Protein AF-A0A2A2R6B3-F1 (afdb_monomer_lite)

Radius of gyration: 37.87 Å; chains: 1; bounding box: 77×71×74 Å

pLDDT: mean 72.58, std 18.75, range [38.59, 97.44]

Secondary structure (DSSP, 8-state):
--GGGTTTS--SHHHHHHHHHHHHHH-TTHHHHHHHHHHHHHHHHHHHHHHHHHHHHHHHHHTT-S----------------------------------------------------

Sequence (118 aa):
MNPILAFGLPSGGEWFVILFIALLVFGPKKLPELARGLGRSLGEFKKAKDEFDRELHAAANEVKSPTQAQAPQATAQAEQPAAPALLPPVYEQAEANATTAMPTPAPAAQTVPQTKPV

Foldseek 3Di:
DDCVVVVVDDPPPVVVVVVVVVCVVQNPVRVVVVVVVVVVVVVVVVVVVVVVVVVVVVVVVVVVDDDDDDDDDDDDDDDDPDDPPPDPPPPDDDDDDDDDDDDDDDDDDDDDDDDDDD

Structure (mmCIF, N/CA/C/O backbone):
data_AF-A0A2A2R6B3-F1
#
_entry.id   AF-A0A2A2R6B3-F1
#
loop_
_atom_site.group_PDB
_atom_site.id
_atom_site.type_symbol
_atom_site.label_atom_id
_atom_site.label_alt_id
_atom_site.label_comp_id
_atom_site.label_asym_id
_atom_site.label_entity_id
_atom_site.label_seq_id
_atom_site.pdbx_PDB_ins_code
_atom_site.Cartn_x
_atom_site.Cartn_y
_atom_site.Cartn_z
_atom_site.occupancy
_atom_site.B_iso_or_equiv
_atom_site.auth_seq_id
_atom_site.auth_comp_id
_atom_site.auth_asym_id
_atom_site.auth_atom_id
_atom_site.pdbx_PDB_model_num
ATOM 1 N N . MET A 1 1 ? 37.677 -9.361 3.878 1.00 52.09 1 MET A N 1
ATOM 2 C CA . MET A 1 1 ? 36.630 -8.347 4.132 1.00 52.09 1 MET A CA 1
ATOM 3 C C . MET A 1 1 ? 35.898 -8.164 2.818 1.00 52.09 1 MET A C 1
ATOM 5 O O . MET A 1 1 ? 36.500 -7.660 1.881 1.00 52.09 1 MET A O 1
ATOM 9 N N . ASN A 1 2 ? 34.680 -8.690 2.695 1.00 55.78 2 ASN A N 1
ATOM 10 C CA . ASN A 1 2 ? 34.020 -8.836 1.397 1.00 55.78 2 ASN A CA 1
ATOM 11 C C . ASN A 1 2 ? 33.003 -7.696 1.224 1.00 55.78 2 ASN A C 1
ATOM 13 O O . ASN A 1 2 ? 31.950 -7.747 1.859 1.00 55.78 2 ASN A O 1
ATOM 17 N N . PRO A 1 3 ? 33.268 -6.687 0.371 1.00 62.62 3 PRO A N 1
ATOM 18 C CA . PRO A 1 3 ? 32.355 -5.556 0.170 1.00 62.62 3 PRO A CA 1
ATOM 19 C C . PRO A 1 3 ? 31.049 -5.936 -0.554 1.00 62.62 3 PRO A C 1
ATOM 21 O O . PRO A 1 3 ? 30.137 -5.122 -0.654 1.00 62.62 3 PRO A O 1
ATOM 24 N N . ILE A 1 4 ? 30.921 -7.185 -1.014 1.00 64.50 4 ILE A N 1
ATOM 25 C CA . ILE A 1 4 ? 29.761 -7.698 -1.760 1.00 64.50 4 ILE A CA 1
ATOM 26 C C . ILE A 1 4 ? 28.470 -7.664 -0.926 1.00 64.50 4 ILE A C 1
ATOM 28 O O . ILE A 1 4 ? 27.398 -7.451 -1.479 1.00 64.50 4 ILE A O 1
ATOM 32 N N . LEU A 1 5 ? 28.553 -7.801 0.403 1.00 63.16 5 LEU A N 1
ATOM 33 C CA . LEU A 1 5 ? 27.362 -7.738 1.262 1.00 63.16 5 LEU A CA 1
ATOM 34 C C . LEU A 1 5 ? 26.875 -6.302 1.513 1.00 63.16 5 LEU A C 1
ATOM 36 O O . LEU A 1 5 ? 25.684 -6.101 1.716 1.00 63.16 5 LEU A O 1
ATOM 40 N N . ALA A 1 6 ? 27.761 -5.303 1.437 1.00 59.16 6 ALA A N 1
ATOM 41 C CA . ALA A 1 6 ? 27.377 -3.891 1.514 1.00 59.16 6 ALA A CA 1
ATOM 42 C C . ALA A 1 6 ? 26.885 -3.346 0.159 1.00 59.16 6 ALA A C 1
ATOM 44 O O . ALA A 1 6 ? 26.057 -2.445 0.130 1.00 59.16 6 ALA A O 1
ATOM 45 N N . PHE A 1 7 ? 27.346 -3.929 -0.953 1.00 59.72 7 PHE A N 1
ATOM 46 C CA . PHE A 1 7 ? 26.869 -3.632 -2.312 1.00 59.72 7 PHE A CA 1
ATOM 47 C C . PHE A 1 7 ? 25.608 -4.431 -2.705 1.00 59.72 7 PHE A C 1
ATOM 49 O O . PHE A 1 7 ? 25.035 -4.212 -3.767 1.00 59.72 7 PHE A O 1
ATOM 56 N N . GLY A 1 8 ? 25.177 -5.381 -1.868 1.00 64.19 8 GLY A N 1
ATOM 57 C CA . GLY A 1 8 ? 23.971 -6.188 -2.089 1.00 64.19 8 GLY A CA 1
ATOM 58 C C . GLY A 1 8 ? 22.674 -5.497 -1.665 1.00 64.19 8 GLY A C 1
ATOM 59 O O . GLY A 1 8 ? 21.592 -5.971 -2.008 1.00 64.19 8 GLY A O 1
ATOM 60 N N . LEU A 1 9 ? 22.769 -4.386 -0.929 1.00 70.00 9 LEU A N 1
ATOM 61 C CA . LEU A 1 9 ? 21.618 -3.566 -0.583 1.00 70.00 9 LEU A CA 1
ATOM 62 C C . LEU A 1 9 ? 21.553 -2.371 -1.541 1.00 70.00 9 LEU A C 1
ATOM 64 O O . LEU A 1 9 ? 22.487 -1.569 -1.552 1.00 70.00 9 LEU A O 1
ATOM 68 N N . PRO A 1 10 ? 20.472 -2.239 -2.331 1.00 72.69 10 PRO A N 1
ATOM 69 C CA . PRO A 1 10 ? 20.302 -1.127 -3.251 1.00 72.69 10 PRO A CA 1
ATOM 70 C C . PRO A 1 10 ? 20.352 0.195 -2.477 1.00 72.69 10 PRO A C 1
ATOM 72 O O . PRO A 1 10 ? 19.477 0.487 -1.660 1.00 72.69 10 PRO A O 1
ATOM 75 N N . SER A 1 11 ? 21.401 0.982 -2.719 1.00 77.25 11 SER A N 1
ATOM 76 C CA . SER A 1 11 ? 21.772 2.152 -1.904 1.00 77.25 11 SER A CA 1
ATOM 77 C C . SER A 1 11 ? 20.837 3.360 -2.083 1.00 77.25 11 SER A C 1
ATOM 79 O O . SER A 1 11 ? 20.883 4.316 -1.313 1.00 77.25 11 SER A O 1
ATOM 81 N N . GLY A 1 12 ? 19.935 3.297 -3.067 1.00 81.44 12 GLY A N 1
ATOM 82 C CA . GLY A 1 12 ? 18.859 4.267 -3.280 1.00 81.44 12 GLY A CA 1
ATOM 83 C C . GLY A 1 12 ? 18.469 4.397 -4.750 1.00 81.44 12 GLY A C 1
ATOM 84 O O . GLY A 1 12 ? 17.283 4.399 -5.074 1.00 81.44 12 GLY A O 1
ATOM 85 N N . GLY A 1 13 ? 19.452 4.428 -5.655 1.00 85.50 13 GLY A N 1
ATOM 86 C CA . GLY A 1 13 ? 19.209 4.506 -7.102 1.00 85.50 13 GLY A CA 1
ATOM 87 C C . GLY A 1 13 ? 18.627 3.211 -7.669 1.00 85.50 13 GLY A C 1
ATOM 88 O O . GLY A 1 13 ? 17.657 3.221 -8.424 1.00 85.50 13 GLY A O 1
ATOM 89 N N . GLU A 1 14 ? 19.157 2.076 -7.233 1.00 84.62 14 GLU A N 1
ATOM 90 C CA . GLU A 1 14 ? 18.715 0.746 -7.651 1.00 84.62 14 GLU A CA 1
ATOM 91 C C . GLU A 1 14 ? 17.248 0.451 -7.264 1.00 84.62 14 GLU A C 1
ATOM 93 O O . GLU A 1 14 ? 16.564 -0.288 -7.974 1.00 84.62 14 GLU A O 1
ATOM 98 N N . TRP A 1 15 ? 16.707 1.083 -6.210 1.00 89.62 15 TRP A N 1
ATOM 99 C CA . TRP A 1 15 ? 15.279 0.979 -5.865 1.00 89.62 15 TRP A CA 1
ATOM 100 C C . TRP A 1 15 ? 14.371 1.525 -6.966 1.00 89.62 15 TRP A C 1
ATOM 102 O O . TRP A 1 15 ? 13.326 0.935 -7.241 1.00 89.62 15 TRP A O 1
ATOM 112 N N . PHE A 1 16 ? 14.771 2.611 -7.633 1.00 91.31 16 PHE A N 1
ATOM 113 C CA . PHE A 1 16 ? 14.014 3.147 -8.763 1.00 91.31 16 PHE A CA 1
ATOM 114 C C . PHE A 1 16 ? 13.997 2.178 -9.943 1.00 91.31 16 PHE A C 1
ATOM 116 O O . PHE A 1 16 ? 12.970 2.069 -10.605 1.00 91.31 16 PHE A O 1
ATOM 123 N N . VAL A 1 17 ? 15.084 1.438 -10.183 1.00 92.50 17 VAL A N 1
ATOM 124 C CA . VAL A 1 17 ? 15.143 0.422 -11.248 1.00 92.50 17 VAL A CA 1
ATOM 125 C C . VAL A 1 17 ? 14.190 -0.732 -10.944 1.00 92.50 17 VAL A C 1
ATOM 127 O O . VAL A 1 17 ? 13.405 -1.121 -11.807 1.00 92.50 17 VAL A O 1
ATOM 130 N N . ILE A 1 18 ? 14.198 -1.240 -9.709 1.00 91.56 18 ILE A N 1
ATOM 131 C CA . ILE A 1 18 ? 13.283 -2.307 -9.277 1.00 91.56 18 ILE A CA 1
ATOM 132 C C . ILE A 1 18 ? 11.829 -1.835 -9.393 1.00 91.56 18 ILE A C 1
ATOM 134 O O . ILE A 1 18 ? 10.983 -2.553 -9.928 1.00 91.56 18 ILE A O 1
ATOM 138 N N . LEU A 1 19 ? 11.544 -0.609 -8.946 1.00 92.00 19 LEU A N 1
ATOM 139 C CA . LEU A 1 19 ? 10.214 -0.020 -9.040 1.00 92.00 19 LEU A CA 1
ATOM 140 C C . LEU A 1 19 ? 9.796 0.154 -10.505 1.00 92.00 19 LEU A C 1
ATOM 142 O O . LEU A 1 19 ? 8.677 -0.197 -10.859 1.00 92.00 19 LEU A O 1
ATOM 146 N N . PHE A 1 20 ? 10.695 0.607 -11.379 1.00 94.12 20 PHE A N 1
ATOM 147 C CA . PHE A 1 20 ? 10.429 0.748 -12.809 1.00 94.12 20 PHE A CA 1
ATOM 148 C C . PHE A 1 20 ? 10.098 -0.598 -13.465 1.00 94.12 20 PHE A C 1
ATOM 150 O O . PHE A 1 20 ? 9.103 -0.698 -14.179 1.00 94.12 20 PHE A O 1
ATOM 157 N N . ILE A 1 21 ? 10.857 -1.656 -13.165 1.00 94.88 21 ILE A N 1
ATOM 158 C CA . ILE A 1 21 ? 10.571 -3.016 -13.649 1.00 94.88 21 ILE A CA 1
ATOM 159 C C . ILE A 1 21 ? 9.212 -3.501 -13.125 1.00 94.88 21 ILE A C 1
ATOM 161 O O . ILE A 1 21 ? 8.406 -4.024 -13.894 1.00 94.88 21 ILE A O 1
ATOM 165 N N . ALA A 1 22 ? 8.907 -3.277 -11.845 1.00 93.88 22 ALA A N 1
ATOM 166 C CA . ALA A 1 22 ? 7.601 -3.608 -11.280 1.00 93.88 22 ALA A CA 1
ATOM 167 C C . ALA A 1 22 ? 6.462 -2.832 -11.971 1.00 93.88 22 ALA A C 1
ATOM 169 O O . ALA A 1 22 ? 5.414 -3.407 -12.260 1.00 93.88 22 ALA A O 1
ATOM 170 N N . LEU A 1 23 ? 6.668 -1.553 -12.304 1.00 94.56 23 LEU A N 1
ATOM 171 C CA . LEU A 1 23 ? 5.722 -0.751 -13.084 1.00 94.56 23 LEU A CA 1
ATOM 172 C C . LEU A 1 23 ? 5.559 -1.262 -14.517 1.00 94.56 23 LEU A C 1
ATOM 174 O O . LEU A 1 23 ? 4.480 -1.091 -15.070 1.00 94.56 23 LEU A O 1
ATOM 178 N N . LEU A 1 24 ? 6.576 -1.864 -15.134 1.00 95.12 24 LEU A N 1
ATOM 179 C CA . LEU A 1 24 ? 6.436 -2.471 -16.461 1.00 95.12 24 LEU A CA 1
ATOM 180 C C . LEU A 1 24 ? 5.605 -3.758 -16.409 1.00 95.12 24 LEU A C 1
ATOM 182 O O . LEU A 1 24 ? 4.772 -3.977 -17.282 1.00 95.12 24 LEU A O 1
ATOM 186 N N . VAL A 1 25 ? 5.796 -4.581 -15.374 1.00 95.31 25 VAL A N 1
ATOM 187 C CA . VAL A 1 25 ? 5.055 -5.842 -15.194 1.00 95.31 25 VAL A CA 1
ATOM 188 C C . VAL A 1 25 ? 3.604 -5.587 -14.785 1.00 95.31 25 VAL A C 1
ATOM 190 O O . VAL A 1 25 ? 2.681 -6.136 -15.381 1.00 95.31 25 VAL A O 1
ATOM 193 N N . PHE A 1 26 ? 3.389 -4.752 -13.767 1.00 93.94 26 PHE A N 1
ATOM 194 C CA . PHE A 1 26 ? 2.058 -4.492 -13.216 1.00 93.94 26 PHE A CA 1
ATOM 195 C C . PHE A 1 26 ? 1.356 -3.301 -13.878 1.00 93.94 26 PHE A C 1
ATOM 197 O O . PHE A 1 26 ? 0.130 -3.249 -13.919 1.00 93.94 26 PHE A O 1
ATOM 204 N N . GLY A 1 27 ? 2.104 -2.338 -14.408 1.00 93.50 27 GLY A N 1
ATOM 205 C CA . GLY A 1 27 ? 1.581 -1.103 -14.989 1.00 93.50 27 GLY A CA 1
ATOM 206 C C . GLY A 1 27 ? 1.538 0.069 -13.992 1.00 93.50 27 GLY A C 1
ATOM 207 O O . GLY A 1 27 ? 1.194 -0.115 -12.818 1.00 93.50 27 GLY A O 1
ATOM 208 N N . PRO A 1 28 ? 1.759 1.320 -14.451 1.00 92.19 28 PRO A N 1
ATOM 209 C CA . PRO A 1 28 ? 1.726 2.515 -13.597 1.00 92.19 28 PRO A CA 1
ATOM 210 C C . PRO A 1 28 ? 0.338 2.808 -13.011 1.00 92.19 28 PRO A C 1
ATOM 212 O O . PRO A 1 28 ? 0.221 3.512 -12.013 1.00 92.19 28 PRO A O 1
ATOM 215 N N . LYS A 1 29 ? -0.729 2.267 -13.614 1.00 93.94 29 LYS A N 1
ATOM 216 C CA . LYS A 1 29 ? -2.104 2.412 -13.118 1.00 93.94 29 LYS A CA 1
ATOM 217 C C . LYS A 1 29 ? -2.457 1.413 -12.012 1.00 93.94 29 LYS A C 1
ATOM 219 O O . LYS A 1 29 ? -3.298 1.735 -11.181 1.00 93.94 29 LYS A O 1
ATOM 224 N N . LYS A 1 30 ? -1.819 0.236 -11.965 1.00 93.25 30 LYS A N 1
ATOM 225 C CA . LYS A 1 30 ? -2.204 -0.842 -11.037 1.00 93.25 30 LYS A CA 1
ATOM 226 C C . LYS A 1 30 ? -1.616 -0.682 -9.643 1.00 93.25 30 LYS A C 1
ATOM 228 O O . LYS A 1 30 ? -2.317 -0.939 -8.673 1.00 93.25 30 LYS A O 1
ATOM 233 N N . LEU A 1 31 ? -0.390 -0.179 -9.517 1.00 93.31 31 LEU A N 1
ATOM 234 C CA . LEU A 1 31 ? 0.203 0.147 -8.214 1.00 93.31 31 LEU A CA 1
ATOM 235 C C . LEU A 1 31 ? -0.656 1.102 -7.359 1.00 93.31 31 LEU A C 1
ATOM 237 O O . LEU A 1 31 ? -0.961 0.745 -6.221 1.00 93.31 31 LEU A O 1
ATOM 241 N N . PRO A 1 32 ? -1.102 2.274 -7.861 1.00 90.31 32 PRO A N 1
ATOM 242 C CA . PRO A 1 32 ? -1.948 3.168 -7.074 1.00 90.31 32 PRO A CA 1
ATOM 243 C C . PRO A 1 32 ? -3.347 2.589 -6.828 1.00 90.31 32 PRO A C 1
ATOM 245 O O . PRO A 1 32 ? -3.931 2.841 -5.778 1.00 90.31 32 PRO A O 1
ATOM 248 N N . GLU A 1 33 ? -3.888 1.801 -7.758 1.00 94.50 33 GLU A N 1
ATOM 249 C CA . GLU A 1 33 ? -5.176 1.117 -7.594 1.00 94.50 33 GLU A CA 1
ATOM 250 C C . GLU A 1 33 ? -5.125 0.102 -6.436 1.00 94.50 33 GLU A C 1
ATOM 252 O O . GLU A 1 33 ? -5.958 0.154 -5.529 1.00 94.50 33 GLU A O 1
ATOM 257 N N . LEU A 1 34 ? -4.084 -0.738 -6.401 1.00 93.94 34 LEU A N 1
ATOM 258 C CA . LEU A 1 34 ? -3.827 -1.695 -5.321 1.00 93.94 34 LEU A CA 1
ATOM 259 C C . LEU A 1 34 ? -3.545 -0.988 -3.992 1.00 93.94 34 LEU A C 1
ATOM 261 O O . LEU A 1 34 ? -4.122 -1.356 -2.971 1.00 93.94 34 LEU A O 1
ATOM 265 N N . ALA A 1 35 ? -2.718 0.061 -3.999 1.00 94.88 35 ALA A N 1
ATOM 266 C CA . ALA A 1 35 ? -2.409 0.835 -2.800 1.00 94.88 35 ALA A CA 1
ATOM 267 C C . ALA A 1 35 ? -3.662 1.487 -2.195 1.00 94.88 35 ALA A C 1
ATOM 269 O O . ALA A 1 35 ? -3.831 1.484 -0.978 1.00 94.88 35 ALA A O 1
ATOM 270 N N . ARG A 1 36 ? -4.577 2.007 -3.026 1.00 96.00 36 ARG A N 1
ATOM 271 C CA . ARG A 1 36 ? -5.856 2.568 -2.559 1.00 96.00 36 ARG A CA 1
ATOM 272 C C . ARG A 1 36 ? -6.757 1.497 -1.947 1.00 96.00 36 ARG A C 1
ATOM 274 O O . ARG A 1 36 ? -7.370 1.761 -0.915 1.00 96.00 36 ARG A O 1
ATOM 281 N N . GLY A 1 37 ? -6.830 0.309 -2.550 1.00 96.19 37 GLY A N 1
ATOM 282 C CA . GLY A 1 37 ? -7.588 -0.821 -2.005 1.00 96.19 37 GLY A CA 1
ATOM 283 C C . GLY A 1 37 ? -7.033 -1.303 -0.661 1.00 96.19 37 GLY A C 1
ATOM 284 O O . GLY A 1 37 ? -7.761 -1.358 0.330 1.00 96.19 37 GLY A O 1
ATOM 285 N N . LEU A 1 38 ? -5.724 -1.563 -0.605 1.00 96.81 38 LEU A N 1
ATOM 286 C CA . LEU A 1 38 ? -5.034 -1.997 0.610 1.00 96.81 38 LEU A CA 1
ATOM 287 C C . LEU A 1 38 ? -5.109 -0.931 1.712 1.00 96.81 38 LEU A C 1
ATOM 289 O O . LEU A 1 38 ? -5.382 -1.250 2.864 1.00 96.81 38 LEU A O 1
ATOM 293 N N . GLY A 1 39 ? -4.925 0.343 1.358 1.00 96.06 39 GLY A N 1
ATOM 294 C CA . GLY A 1 39 ? -4.986 1.464 2.294 1.00 96.06 39 GLY A CA 1
ATOM 295 C C . GLY A 1 39 ? -6.368 1.643 2.919 1.00 96.06 39 GLY A C 1
ATOM 296 O O . GLY A 1 39 ? -6.468 1.893 4.117 1.00 96.06 39 GLY A O 1
ATOM 297 N N . ARG A 1 40 ? -7.442 1.445 2.142 1.00 96.62 40 ARG A N 1
ATOM 298 C CA . ARG A 1 40 ? -8.817 1.413 2.668 1.00 96.62 40 ARG A CA 1
ATOM 299 C C . ARG A 1 40 ? -9.001 0.255 3.647 1.00 96.62 40 ARG A C 1
ATOM 301 O O . ARG A 1 40 ? -9.459 0.486 4.758 1.00 96.62 40 ARG A O 1
ATOM 308 N N . SER A 1 41 ? -8.580 -0.956 3.270 1.00 96.88 41 SER A N 1
ATOM 309 C CA . SER A 1 41 ? -8.668 -2.136 4.143 1.00 96.88 41 SER A CA 1
ATOM 310 C C . SER A 1 41 ? -7.900 -1.947 5.451 1.00 96.88 41 SER A C 1
ATOM 312 O O . SER A 1 41 ? -8.415 -2.274 6.516 1.00 96.88 41 SER A O 1
ATOM 314 N N . LEU A 1 42 ? -6.680 -1.410 5.386 1.00 97.44 42 LEU A N 1
ATOM 315 C CA . LEU A 1 42 ? -5.854 -1.168 6.566 1.00 97.44 42 LEU A CA 1
ATOM 316 C C . LEU A 1 42 ? -6.424 -0.037 7.436 1.00 97.44 42 LEU A C 1
ATOM 318 O O . LEU A 1 42 ? -6.322 -0.097 8.659 1.00 97.44 42 LEU A O 1
ATOM 322 N N . GLY A 1 43 ? -7.053 0.968 6.820 1.00 97.19 43 GLY A N 1
ATOM 323 C CA . GLY A 1 43 ? -7.754 2.045 7.517 1.00 97.19 43 GLY A CA 1
ATOM 324 C C . GLY A 1 43 ? -8.953 1.544 8.323 1.00 97.19 43 GLY A C 1
ATOM 325 O O . GLY A 1 43 ? -9.041 1.830 9.516 1.00 97.19 43 GLY A O 1
ATOM 326 N N . GLU A 1 44 ? -9.832 0.749 7.706 1.00 97.38 44 GLU A N 1
ATOM 327 C CA . GLU A 1 44 ? -10.974 0.141 8.407 1.00 97.38 44 GLU A CA 1
ATOM 328 C C . GLU A 1 44 ? -10.509 -0.845 9.487 1.00 97.38 44 GLU A C 1
ATOM 330 O O . GLU A 1 44 ? -11.032 -0.834 10.599 1.00 97.38 44 GLU A O 1
ATOM 335 N N . PHE A 1 45 ? -9.467 -1.639 9.208 1.00 97.12 45 PHE A N 1
ATOM 336 C CA . PHE A 1 45 ? -8.870 -2.539 10.197 1.00 97.12 45 PHE A CA 1
ATOM 337 C C . PHE A 1 45 ? -8.338 -1.778 11.416 1.00 97.12 45 PHE A C 1
ATOM 339 O O . PHE A 1 45 ? -8.591 -2.167 12.554 1.00 97.12 45 PHE A O 1
ATOM 346 N N . LYS A 1 46 ? -7.635 -0.661 11.196 1.00 96.81 46 LYS A N 1
ATOM 347 C CA . LYS A 1 46 ? -7.114 0.165 12.287 1.00 96.81 46 LYS A CA 1
ATOM 348 C C . LYS A 1 46 ? -8.238 0.791 13.111 1.00 96.81 46 LYS A C 1
ATOM 350 O O . LYS A 1 46 ? -8.164 0.766 14.332 1.00 96.81 46 LYS A O 1
ATOM 355 N N . LYS A 1 47 ? -9.299 1.270 12.458 1.00 97.19 47 LYS A N 1
ATOM 356 C CA . LYS A 1 47 ? -10.482 1.808 13.138 1.00 97.19 47 LYS A CA 1
ATOM 357 C C . LYS A 1 47 ? -11.178 0.750 13.999 1.00 97.19 47 LYS A C 1
ATOM 359 O O . LYS A 1 47 ? -11.516 1.035 15.141 1.00 97.19 47 LYS A O 1
ATOM 364 N N . ALA A 1 48 ? -11.346 -0.464 13.475 1.00 96.81 48 ALA A N 1
ATOM 365 C CA . ALA A 1 48 ? -11.908 -1.583 14.228 1.00 96.81 48 ALA A CA 1
ATOM 366 C C . ALA A 1 48 ? -11.026 -1.967 15.427 1.00 96.81 48 ALA A C 1
ATOM 368 O O . ALA A 1 48 ? -11.541 -2.187 16.519 1.00 96.81 48 ALA A O 1
ATOM 369 N N . LYS A 1 49 ? -9.698 -1.986 15.247 1.00 96.56 49 LYS A N 1
ATOM 370 C CA . LYS A 1 49 ? -8.743 -2.220 16.338 1.00 96.56 49 LYS A CA 1
ATOM 371 C C . LYS A 1 49 ? -8.855 -1.150 17.429 1.00 96.56 49 LYS A C 1
ATOM 373 O O . LYS A 1 49 ? -8.861 -1.483 18.605 1.00 96.56 49 LYS A O 1
ATOM 378 N N . ASP A 1 50 ? -8.937 0.121 17.048 1.00 96.94 50 ASP A N 1
ATOM 379 C CA . ASP A 1 50 ? -9.005 1.230 18.005 1.00 96.94 50 ASP A CA 1
ATOM 380 C C . ASP A 1 50 ? -10.345 1.254 18.767 1.00 96.94 50 ASP A C 1
ATOM 382 O O . ASP A 1 50 ? -10.370 1.581 19.952 1.00 96.94 50 ASP A O 1
ATOM 386 N N . GLU A 1 51 ? -11.452 0.868 18.123 1.00 95.75 51 GLU A N 1
ATOM 387 C CA . GLU A 1 51 ? -12.744 0.672 18.796 1.00 95.75 51 GLU A CA 1
ATOM 388 C C . GLU A 1 51 ? -12.675 -0.482 19.805 1.00 95.75 51 GLU A C 1
ATOM 390 O O . GLU A 1 51 ? -13.052 -0.311 20.962 1.00 95.75 51 GLU A O 1
ATOM 395 N N . PHE A 1 52 ? -12.100 -1.617 19.398 1.00 95.62 52 PHE A N 1
ATOM 396 C CA . PHE A 1 52 ? -11.914 -2.785 20.256 1.00 95.62 52 PHE A CA 1
ATOM 397 C C . PHE A 1 52 ? -11.044 -2.476 21.483 1.00 95.62 52 PHE A C 1
ATOM 399 O O . PHE A 1 52 ? -11.419 -2.816 22.602 1.00 95.62 52 PHE A O 1
ATOM 406 N N . ASP A 1 53 ? -9.923 -1.769 21.305 1.00 95.50 53 ASP A N 1
ATOM 407 C CA . ASP A 1 53 ? -9.073 -1.332 22.421 1.00 95.50 53 ASP A CA 1
ATOM 408 C C . ASP A 1 53 ? -9.849 -0.422 23.393 1.00 95.50 53 ASP A C 1
ATOM 410 O O . ASP A 1 53 ? -9.690 -0.524 24.613 1.00 95.50 53 ASP A O 1
ATOM 414 N N . ARG A 1 54 ? -10.726 0.450 22.871 1.00 95.31 54 ARG A N 1
ATOM 415 C CA . ARG A 1 54 ? -11.553 1.355 23.681 1.00 95.31 54 ARG A CA 1
ATOM 416 C C . ARG A 1 54 ? -12.622 0.600 24.470 1.00 95.31 54 ARG A C 1
ATOM 418 O O . ARG A 1 54 ? -12.807 0.894 25.650 1.00 95.31 54 ARG A O 1
ATOM 425 N N . GLU A 1 55 ? -13.287 -0.370 23.850 1.00 93.25 55 GLU A N 1
ATOM 426 C CA . GLU A 1 55 ? -14.258 -1.253 24.506 1.00 93.25 55 GLU A CA 1
ATOM 427 C C . GLU A 1 55 ? -13.597 -2.112 25.589 1.00 93.25 55 GLU A C 1
ATOM 429 O O . GLU A 1 55 ? -14.107 -2.191 26.706 1.00 93.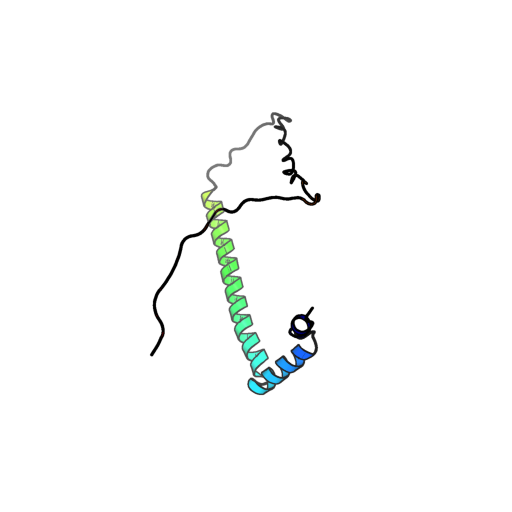25 55 GLU A O 1
ATOM 434 N N . LEU A 1 56 ? -12.425 -2.689 25.308 1.00 92.19 56 LEU A N 1
ATOM 435 C CA . LEU A 1 56 ? -11.657 -3.451 26.291 1.00 92.19 56 LEU A CA 1
ATOM 436 C C . LEU A 1 56 ? -11.241 -2.591 27.489 1.00 92.19 56 LEU A C 1
ATOM 438 O O . LEU A 1 56 ? -11.372 -3.025 28.633 1.00 92.19 56 LEU A O 1
ATOM 442 N N . HIS A 1 57 ? -10.759 -1.368 27.251 1.00 91.50 57 HIS A N 1
ATOM 443 C CA . HIS A 1 57 ? -10.415 -0.435 28.324 1.00 91.50 57 HIS A CA 1
ATOM 444 C C . HIS A 1 57 ? -11.640 -0.001 29.135 1.00 91.50 57 HIS A C 1
ATOM 446 O O . HIS A 1 57 ? -11.552 0.086 30.359 1.00 91.50 57 HIS A O 1
ATOM 452 N N . ALA A 1 58 ? -12.777 0.253 28.483 1.00 89.81 58 ALA A N 1
ATOM 453 C CA . ALA A 1 58 ? -14.022 0.593 29.165 1.00 89.81 58 ALA A CA 1
ATOM 454 C C . ALA A 1 58 ? -14.499 -0.566 30.055 1.00 89.81 58 ALA A C 1
ATOM 456 O O . ALA A 1 58 ? -14.724 -0.367 31.248 1.00 89.81 58 ALA A O 1
ATOM 457 N N . ALA A 1 59 ? -14.529 -1.788 29.515 1.00 84.94 59 ALA A N 1
ATOM 458 C CA . ALA A 1 59 ? -14.899 -2.991 30.254 1.00 84.94 59 ALA A CA 1
ATOM 459 C C . ALA A 1 59 ? -13.944 -3.267 31.430 1.00 84.94 59 ALA A C 1
ATOM 461 O O . ALA A 1 59 ? -14.382 -3.604 32.530 1.00 84.94 59 ALA A O 1
ATOM 462 N N . ALA A 1 60 ? -12.636 -3.072 31.240 1.00 83.81 60 ALA A N 1
ATOM 463 C CA . ALA A 1 60 ? -11.645 -3.238 32.302 1.00 83.81 60 ALA A CA 1
ATOM 464 C C . ALA A 1 60 ? -11.800 -2.210 33.438 1.00 83.81 60 ALA A C 1
ATOM 466 O O . ALA A 1 60 ? -11.488 -2.515 34.592 1.00 83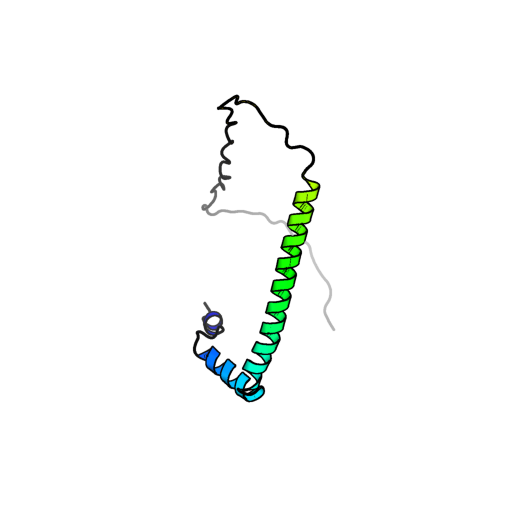.81 60 ALA A O 1
ATOM 467 N N . ASN A 1 61 ? -12.271 -1.000 33.12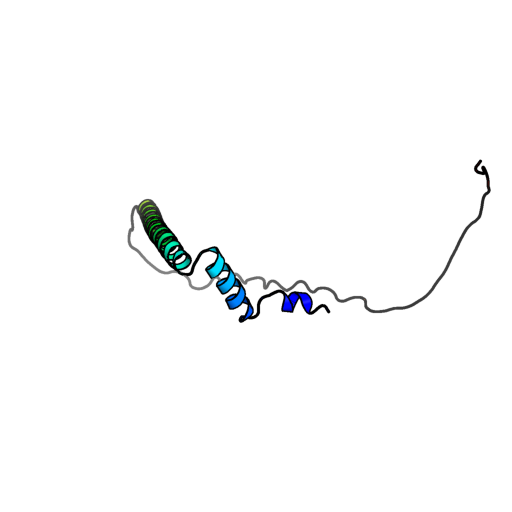8 1.00 80.38 61 ASN A N 1
ATOM 468 C CA . ASN A 1 61 ? -12.480 0.058 34.115 1.00 80.38 61 ASN A CA 1
ATOM 469 C C . ASN A 1 61 ? -13.810 -0.114 34.874 1.00 80.38 61 ASN A C 1
ATOM 471 O O . ASN A 1 61 ? -13.887 0.182 36.066 1.00 80.38 61 ASN A O 1
ATOM 475 N N . GLU A 1 62 ? -14.834 -0.661 34.213 1.00 70.12 62 GLU A N 1
ATOM 476 C CA . GLU A 1 62 ? -16.146 -0.942 34.808 1.00 70.12 62 GLU A CA 1
ATOM 477 C C . GLU A 1 62 ? -16.095 -2.103 35.815 1.00 70.12 62 GLU A C 1
ATOM 479 O O . GLU A 1 62 ? -16.689 -2.024 36.888 1.00 70.12 62 GLU A O 1
ATOM 484 N N . VAL A 1 63 ? -15.262 -3.120 35.567 1.00 65.62 63 VAL A N 1
ATOM 485 C CA . VAL A 1 63 ? -15.011 -4.216 36.527 1.00 65.62 63 VAL A CA 1
ATOM 486 C C . VAL A 1 63 ? -14.270 -3.738 37.791 1.00 65.62 63 VAL A C 1
ATOM 488 O O . VAL A 1 63 ? -14.318 -4.399 38.828 1.00 65.62 63 VAL A O 1
ATOM 491 N N . LYS A 1 64 ? -13.602 -2.576 37.749 1.00 64.00 64 LYS A N 1
ATOM 492 C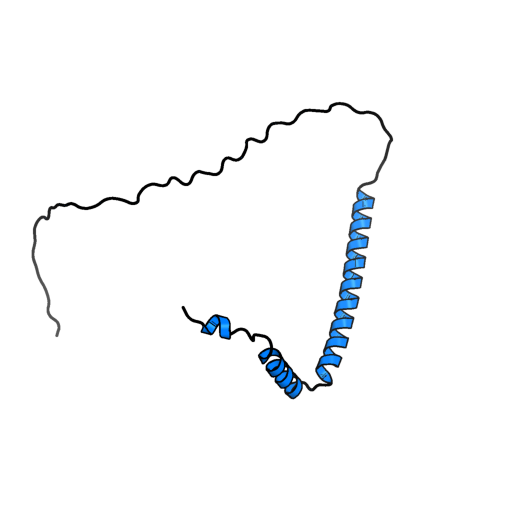 CA . LYS A 1 64 ? -12.766 -2.068 38.851 1.00 64.00 64 LYS A CA 1
ATOM 493 C C . LYS A 1 64 ? -13.463 -1.083 39.795 1.00 64.00 64 LYS A C 1
ATOM 495 O O . LYS A 1 64 ? -12.824 -0.646 40.749 1.00 64.00 64 LYS A O 1
ATOM 500 N N . SER A 1 65 ? -14.740 -0.758 39.577 1.00 55.50 65 SER A N 1
ATOM 501 C CA . SER A 1 65 ? -15.468 0.201 40.421 1.00 55.50 65 SER A CA 1
ATOM 502 C C . SER A 1 65 ? -16.704 -0.392 41.103 1.00 55.50 65 SER A C 1
ATOM 504 O O . SER A 1 65 ? -17.820 -0.260 40.606 1.00 55.50 65 SER A O 1
ATOM 506 N N . PRO A 1 66 ? -16.536 -0.897 42.335 1.00 55.62 66 PRO A N 1
ATOM 507 C CA . PRO A 1 66 ? -17.468 -0.617 43.410 1.00 55.62 66 PRO A CA 1
ATOM 508 C C . PRO A 1 66 ? -16.760 0.219 44.492 1.00 55.62 66 PRO A C 1
ATOM 510 O O . PRO A 1 66 ? -15.729 -0.173 45.030 1.00 55.62 66 PRO A O 1
ATOM 513 N N . THR A 1 67 ? -17.356 1.366 44.830 1.00 52.66 67 THR A N 1
ATOM 514 C CA . THR A 1 67 ? -17.097 2.154 46.053 1.00 52.66 67 THR A CA 1
ATOM 515 C C . THR A 1 67 ? -15.775 2.938 46.117 1.00 52.66 67 THR A C 1
ATOM 517 O O . THR A 1 67 ? -14.769 2.483 46.654 1.00 52.66 67 THR A O 1
ATOM 520 N N . GLN A 1 68 ? -15.820 4.207 45.698 1.00 56.47 68 GLN A N 1
ATOM 521 C CA . GLN A 1 68 ? -14.868 5.230 46.136 1.00 56.47 68 GLN A CA 1
ATOM 522 C C . GLN A 1 68 ? -15.437 5.939 47.379 1.00 56.47 68 GLN A C 1
ATOM 524 O O . GLN A 1 68 ? -16.252 6.851 47.269 1.00 56.47 68 GLN A O 1
ATOM 529 N N . ALA A 1 69 ? -15.024 5.486 48.565 1.00 54.34 69 ALA A N 1
ATOM 530 C CA . ALA A 1 69 ? -15.157 6.218 49.822 1.00 54.34 69 ALA A CA 1
ATOM 531 C C . ALA A 1 69 ? -13.929 7.126 50.013 1.00 54.34 69 ALA A C 1
ATOM 533 O O . ALA A 1 69 ? -12.792 6.714 49.783 1.00 54.34 69 ALA A O 1
ATOM 534 N N . GLN A 1 70 ? -14.167 8.377 50.399 1.00 49.78 70 GLN A N 1
ATOM 535 C CA . GLN A 1 70 ? -13.143 9.400 50.608 1.00 49.78 70 GLN A CA 1
ATOM 536 C C . GLN A 1 70 ? -12.469 9.287 51.993 1.00 49.78 70 GLN A C 1
ATOM 538 O O . GLN A 1 70 ? -13.188 9.282 52.985 1.00 49.78 70 GLN A O 1
ATOM 543 N N . ALA A 1 71 ? -11.118 9.322 51.985 1.00 60.81 71 ALA A N 1
ATOM 544 C CA . ALA A 1 71 ? -10.134 9.960 52.907 1.00 60.81 71 ALA A CA 1
ATOM 545 C C . ALA A 1 71 ? -10.160 9.609 54.427 1.00 60.81 71 ALA A C 1
ATOM 547 O O . ALA A 1 71 ? -11.220 9.227 54.904 1.00 60.81 71 ALA A O 1
ATOM 548 N N . PRO A 1 72 ? -9.076 9.779 55.247 1.00 49.56 72 PRO A N 1
ATOM 549 C CA . PRO A 1 72 ? -7.915 10.685 55.092 1.00 49.56 72 PRO A CA 1
ATOM 550 C C . PRO A 1 72 ? -6.509 10.209 55.596 1.00 49.56 72 PRO A C 1
ATOM 552 O O . PRO A 1 72 ? -6.361 9.270 56.365 1.00 49.56 72 PRO A O 1
ATOM 555 N N . GLN A 1 73 ? -5.498 11.016 55.228 1.00 48.72 73 GLN A N 1
ATOM 556 C CA . GLN A 1 73 ? -4.239 11.336 55.943 1.00 48.72 73 GLN A CA 1
ATOM 557 C C . GLN A 1 73 ? -3.013 10.396 55.906 1.00 48.72 73 GLN A C 1
ATOM 559 O O . GLN A 1 73 ? -2.914 9.380 56.579 1.00 48.72 73 GLN A O 1
ATOM 564 N N . ALA A 1 74 ? -2.014 10.892 55.164 1.00 56.38 74 ALA A N 1
ATOM 565 C CA . ALA A 1 74 ? -0.601 11.039 55.520 1.00 56.38 74 ALA A CA 1
ATOM 566 C C . ALA A 1 74 ? -0.074 10.274 56.748 1.00 56.38 74 ALA A C 1
ATOM 568 O O . ALA A 1 74 ? -0.369 10.627 57.887 1.00 56.38 74 ALA A O 1
ATOM 569 N N . THR A 1 75 ? 0.868 9.360 56.510 1.00 43.72 75 THR A N 1
ATOM 570 C CA . THR A 1 75 ? 1.984 9.070 57.420 1.00 43.72 75 THR A CA 1
ATOM 571 C C . THR A 1 75 ? 3.189 8.577 56.607 1.00 43.72 75 THR A C 1
ATOM 573 O O . THR A 1 75 ? 3.036 7.771 55.695 1.00 43.72 75 THR A O 1
ATOM 576 N N . ALA A 1 76 ? 4.362 9.083 56.993 1.00 55.88 76 ALA A N 1
ATOM 577 C CA . ALA A 1 76 ? 5.711 8.572 56.745 1.00 55.88 76 ALA A CA 1
ATOM 578 C C . ALA A 1 76 ? 6.335 8.737 55.347 1.00 55.88 76 ALA A C 1
ATOM 580 O O . ALA A 1 76 ? 6.305 7.871 54.478 1.00 55.88 76 ALA A O 1
ATOM 581 N N . GLN A 1 77 ? 7.074 9.840 55.228 1.00 52.94 77 GLN A N 1
ATOM 582 C CA . GLN A 1 77 ? 8.412 9.805 54.647 1.00 52.94 77 GLN A CA 1
ATOM 583 C C . GLN A 1 77 ? 9.261 8.677 55.274 1.00 52.94 77 GLN A C 1
ATOM 585 O O . GLN A 1 77 ? 9.165 8.431 56.473 1.00 52.94 77 GLN A O 1
ATOM 590 N N . ALA A 1 78 ? 10.165 8.133 54.455 1.00 56.56 78 ALA A N 1
ATOM 591 C CA . ALA A 1 78 ? 11.368 7.381 54.817 1.00 56.56 78 ALA A CA 1
ATOM 592 C C . ALA A 1 78 ? 11.189 5.959 55.379 1.00 56.56 78 ALA A C 1
ATOM 594 O O . ALA A 1 78 ? 11.365 5.715 56.563 1.00 56.56 78 ALA A O 1
ATOM 595 N N . GLU A 1 79 ? 11.082 4.994 54.467 1.00 57.50 79 GLU A N 1
ATOM 596 C CA . GLU A 1 79 ? 11.946 3.818 54.553 1.00 57.50 79 GLU A CA 1
ATOM 597 C C . GLU A 1 79 ? 12.387 3.454 53.138 1.00 57.50 79 GLU A C 1
ATOM 599 O O . GLU A 1 79 ? 11.620 2.976 52.307 1.00 57.50 79 GLU A O 1
ATOM 604 N N . GLN A 1 80 ? 13.628 3.825 52.844 1.00 60.31 80 GLN A N 1
ATOM 605 C CA . GLN A 1 80 ? 14.397 3.414 51.688 1.00 60.31 80 GLN A CA 1
ATOM 606 C C . GLN A 1 80 ? 15.191 2.189 52.146 1.00 60.31 80 GLN A C 1
ATOM 608 O O . GLN A 1 80 ? 16.200 2.362 52.833 1.00 60.31 80 GLN A O 1
ATOM 613 N N . PRO A 1 81 ? 14.781 0.952 51.812 1.00 53.66 81 PRO A N 1
ATOM 614 C CA . PRO A 1 81 ? 15.675 -0.180 51.908 1.00 53.66 81 PRO A CA 1
ATOM 615 C C . PRO A 1 81 ? 16.708 0.029 50.812 1.00 53.66 81 PRO A C 1
ATOM 617 O O . PRO A 1 81 ? 16.388 0.069 49.622 1.00 53.66 81 PRO A O 1
ATOM 620 N N . ALA A 1 82 ? 17.939 0.258 51.246 1.00 62.03 82 ALA A N 1
ATOM 621 C CA . ALA A 1 82 ? 19.113 0.308 50.407 1.00 62.03 82 ALA A CA 1
ATOM 622 C C . ALA A 1 82 ? 19.043 -0.795 49.346 1.00 62.03 82 ALA A C 1
ATOM 624 O O . ALA A 1 82 ? 19.044 -1.983 49.671 1.00 62.03 82 ALA A O 1
ATOM 625 N N . ALA A 1 83 ? 18.991 -0.389 48.078 1.00 67.31 83 ALA A N 1
ATOM 626 C CA . ALA A 1 83 ? 19.372 -1.265 46.991 1.00 67.31 83 ALA A CA 1
ATOM 627 C C . ALA A 1 83 ? 20.772 -1.799 47.330 1.00 67.31 83 ALA A C 1
ATOM 629 O O . ALA A 1 83 ? 21.696 -0.991 47.487 1.00 67.31 83 ALA A O 1
ATOM 630 N N . PRO A 1 84 ? 20.977 -3.121 47.447 1.00 59.44 84 PRO A N 1
ATOM 631 C CA . PRO A 1 84 ? 22.304 -3.658 47.264 1.00 59.44 84 PRO A CA 1
ATOM 632 C C . PRO A 1 84 ? 22.646 -3.306 45.823 1.00 59.44 84 PRO A C 1
ATOM 634 O O . PRO A 1 84 ? 22.032 -3.814 44.882 1.00 59.44 84 PRO A O 1
ATOM 637 N N . ALA A 1 85 ? 23.555 -2.350 45.664 1.00 58.97 85 ALA A N 1
ATOM 638 C CA . ALA A 1 85 ? 24.217 -2.099 44.407 1.00 58.97 85 ALA A CA 1
ATOM 639 C C . ALA A 1 85 ? 24.638 -3.460 43.844 1.00 58.97 85 ALA A C 1
ATOM 641 O O . ALA A 1 85 ? 25.447 -4.163 44.451 1.00 58.97 85 ALA A O 1
ATOM 642 N N . LEU A 1 86 ? 24.031 -3.854 42.725 1.00 49.44 86 LEU A N 1
ATOM 643 C CA . LEU A 1 86 ? 24.500 -4.979 41.937 1.00 49.44 86 LEU A CA 1
ATOM 644 C C . LEU A 1 86 ? 25.887 -4.583 41.438 1.00 49.44 86 LEU A C 1
ATOM 646 O O . LEU A 1 86 ? 26.032 -3.856 40.456 1.00 49.44 86 LEU A O 1
ATOM 650 N N . LEU A 1 87 ? 26.899 -4.995 42.195 1.00 65.69 87 LEU A N 1
ATOM 651 C CA . LEU A 1 87 ? 28.287 -4.934 41.781 1.00 65.69 87 LEU A CA 1
ATOM 652 C C . LEU A 1 87 ? 28.380 -5.733 40.472 1.00 65.69 87 LEU A C 1
ATOM 654 O O . LEU A 1 87 ? 27.834 -6.841 40.412 1.00 65.69 87 LEU A O 1
ATOM 658 N N . PRO A 1 88 ? 29.009 -5.201 39.411 1.00 72.38 88 PRO A N 1
ATOM 659 C CA . PRO A 1 88 ? 29.230 -5.993 38.211 1.00 72.38 88 PRO A CA 1
ATOM 660 C C . PRO A 1 88 ? 30.065 -7.227 38.592 1.00 72.38 88 PRO A C 1
ATOM 662 O O . PRO A 1 88 ? 31.003 -7.085 39.384 1.00 72.38 88 PRO A O 1
ATOM 665 N N . PRO A 1 89 ? 29.778 -8.431 38.059 1.00 66.88 89 PRO A N 1
ATOM 666 C CA . PRO A 1 89 ? 30.727 -9.521 38.172 1.00 66.88 89 PRO A CA 1
ATOM 667 C C . PRO A 1 89 ? 32.016 -9.083 37.474 1.00 66.88 89 PRO A C 1
ATOM 669 O O . PRO A 1 89 ? 32.056 -8.886 36.259 1.00 66.88 89 PRO A O 1
ATOM 672 N N . VAL A 1 90 ? 33.052 -8.887 38.284 1.00 63.19 90 VAL A N 1
ATOM 673 C CA . VAL A 1 90 ? 34.442 -8.792 37.856 1.00 63.19 90 VAL A CA 1
ATOM 674 C C . VAL A 1 90 ? 34.740 -10.064 37.066 1.00 63.19 90 VAL A C 1
ATOM 676 O O . VAL A 1 90 ? 34.812 -11.150 37.635 1.00 63.19 90 VAL A O 1
ATOM 679 N N . TYR A 1 91 ? 34.864 -9.949 35.745 1.00 58.81 91 TYR A N 1
ATOM 680 C CA . TYR A 1 91 ? 35.509 -10.980 34.942 1.00 58.81 91 TYR A CA 1
ATOM 681 C C . TYR A 1 91 ? 37.010 -10.871 35.203 1.00 58.81 91 TYR A C 1
ATOM 683 O O . TYR A 1 91 ? 37.700 -9.995 34.682 1.00 58.81 91 TYR A O 1
ATOM 691 N N . GLU A 1 92 ? 37.451 -11.748 36.098 1.00 62.62 92 GLU A N 1
ATOM 692 C CA . GLU A 1 92 ? 38.832 -12.093 36.407 1.00 62.62 92 GLU A CA 1
ATOM 693 C C . GLU A 1 92 ? 39.691 -12.118 35.131 1.00 62.62 92 GLU A C 1
ATOM 695 O O . GLU A 1 92 ? 39.474 -12.912 34.213 1.00 62.62 92 GLU A O 1
ATOM 700 N N . GLN A 1 93 ? 40.665 -11.213 35.071 1.00 52.38 93 GLN A N 1
ATOM 701 C CA . GLN A 1 93 ? 41.734 -11.219 34.084 1.00 52.38 93 GLN A CA 1
ATOM 702 C C . GLN A 1 93 ? 42.901 -12.059 34.622 1.00 52.38 93 GLN A C 1
ATOM 704 O O . GLN A 1 93 ? 43.646 -11.584 35.472 1.00 52.38 93 GLN A O 1
ATOM 709 N N . ALA A 1 94 ? 43.090 -13.270 34.098 1.00 50.03 94 ALA A N 1
ATOM 710 C CA . ALA A 1 94 ? 44.303 -14.096 34.203 1.00 50.03 94 ALA A CA 1
ATOM 711 C C . ALA A 1 94 ? 44.132 -15.226 33.160 1.00 50.03 94 ALA A C 1
ATOM 713 O O . ALA A 1 94 ? 43.098 -15.874 33.154 1.00 50.03 94 ALA A O 1
ATOM 714 N N . GLU A 1 95 ? 44.960 -15.476 32.148 1.00 48.91 95 GLU A N 1
ATOM 715 C CA . GLU A 1 95 ? 46.405 -15.355 32.003 1.00 48.91 95 GLU A CA 1
ATOM 716 C C . GLU A 1 95 ? 46.767 -15.075 30.533 1.00 48.91 95 GLU A C 1
ATOM 718 O O . GLU A 1 95 ? 46.384 -15.802 29.616 1.00 48.91 95 GLU A O 1
ATOM 723 N N . ALA A 1 96 ? 47.574 -14.036 30.323 1.00 59.03 96 ALA A N 1
ATOM 724 C CA . ALA A 1 96 ? 48.398 -13.853 29.137 1.00 59.03 96 ALA A CA 1
ATOM 725 C C . ALA A 1 96 ? 49.871 -13.773 29.576 1.00 59.03 96 ALA A C 1
ATOM 727 O O . ALA A 1 96 ? 50.427 -12.687 29.678 1.00 59.03 96 ALA A O 1
ATOM 728 N N . ASN A 1 97 ? 50.465 -14.921 29.902 1.00 53.50 97 ASN A N 1
ATOM 729 C CA . ASN A 1 97 ? 51.878 -15.350 29.815 1.00 53.50 97 ASN A CA 1
ATOM 730 C C . ASN A 1 97 ? 51.951 -16.672 30.620 1.00 53.50 97 ASN A C 1
ATOM 732 O O . ASN A 1 97 ? 51.144 -16.871 31.508 1.00 53.50 97 ASN A O 1
ATOM 736 N N . ALA A 1 98 ? 52.748 -17.702 30.355 1.00 46.62 9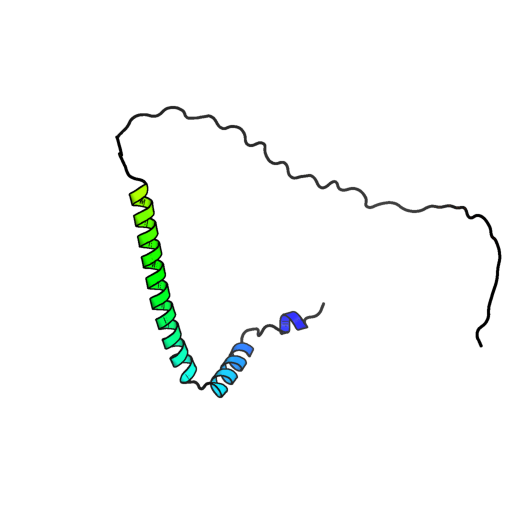8 ALA A N 1
ATOM 737 C CA . ALA A 1 98 ? 54.109 -17.828 29.867 1.00 46.62 98 ALA A CA 1
ATOM 738 C C . ALA A 1 98 ? 54.265 -19.237 29.234 1.00 46.62 98 ALA A C 1
ATOM 740 O O . ALA A 1 98 ? 53.598 -20.184 29.626 1.00 46.62 98 ALA A O 1
ATOM 741 N N . THR A 1 99 ? 54.963 -19.364 28.106 1.00 43.75 99 THR A N 1
ATOM 742 C CA . THR A 1 99 ? 56.311 -19.957 27.989 1.00 43.75 99 THR A CA 1
ATOM 743 C C . THR A 1 99 ? 56.485 -21.407 28.493 1.00 43.75 99 THR A C 1
ATOM 745 O O . THR A 1 99 ? 56.382 -21.697 29.674 1.00 43.75 99 THR A O 1
ATOM 748 N N . THR A 1 100 ? 56.844 -22.279 27.542 1.00 44.72 100 THR A N 1
ATOM 749 C CA . THR A 1 100 ? 58.006 -23.193 27.567 1.00 44.72 100 THR A CA 1
ATOM 750 C C . THR A 1 100 ? 58.218 -24.120 28.779 1.00 44.72 100 THR A C 1
ATOM 752 O O . THR A 1 100 ? 58.594 -23.655 29.846 1.00 44.72 100 THR A O 1
ATOM 755 N N . ALA A 1 101 ? 58.175 -25.442 28.525 1.00 38.59 101 ALA A N 1
ATOM 756 C CA . ALA A 1 101 ? 59.267 -26.419 28.768 1.00 38.59 101 ALA A CA 1
ATOM 757 C C . ALA A 1 101 ? 58.811 -27.795 29.329 1.00 38.59 101 ALA A C 1
ATOM 759 O O . ALA A 1 101 ? 58.649 -27.911 30.533 1.00 38.59 101 ALA A O 1
ATOM 760 N N . MET A 1 102 ? 58.776 -28.822 28.447 1.00 56.25 102 MET A N 1
ATOM 761 C CA . MET A 1 102 ? 59.316 -30.211 28.601 1.00 56.25 102 MET A CA 1
ATOM 762 C C . MET A 1 102 ? 58.881 -31.095 29.816 1.00 56.25 102 MET A C 1
ATOM 764 O O . MET A 1 102 ? 58.314 -30.585 30.769 1.00 56.25 102 MET A O 1
ATOM 768 N N . PRO A 1 103 ? 59.262 -32.396 29.940 1.00 58.81 103 PRO A N 1
ATOM 769 C CA . PRO A 1 103 ? 59.472 -33.512 28.987 1.00 58.81 103 PRO A CA 1
ATOM 770 C C . PRO A 1 103 ? 58.749 -34.847 29.389 1.00 58.81 103 PRO A C 1
ATOM 772 O O . PRO A 1 103 ? 58.559 -35.083 30.572 1.00 58.81 103 PRO A O 1
ATOM 775 N N . THR A 1 104 ? 58.541 -35.776 28.422 1.00 60.75 104 THR A N 1
ATOM 776 C CA . THR A 1 104 ? 58.788 -37.261 28.528 1.00 60.75 104 THR A CA 1
ATOM 777 C C . THR A 1 104 ? 57.925 -38.101 29.526 1.00 60.75 104 THR A C 1
ATOM 779 O O . THR A 1 104 ? 57.369 -37.517 30.444 1.00 60.75 104 THR A O 1
ATOM 782 N N . PRO A 1 105 ? 57.770 -39.458 29.442 1.00 54.88 105 PRO A N 1
ATOM 783 C CA . PRO A 1 105 ? 58.348 -40.483 28.548 1.00 54.88 105 PRO A CA 1
ATOM 784 C C . PRO A 1 105 ? 57.357 -41.415 27.808 1.00 54.88 105 PRO A C 1
ATOM 786 O O . PRO A 1 105 ? 56.202 -41.600 28.177 1.00 54.88 105 PRO A O 1
ATOM 789 N N . ALA A 1 106 ? 57.908 -42.095 26.798 1.00 59.81 106 ALA A N 1
ATOM 790 C CA . ALA A 1 106 ? 57.424 -43.351 26.222 1.00 59.81 106 ALA A CA 1
ATOM 791 C C . ALA A 1 106 ? 57.454 -44.526 27.227 1.00 59.81 106 ALA A C 1
ATOM 793 O O . ALA A 1 106 ? 58.262 -44.519 28.157 1.00 59.81 106 ALA A O 1
ATOM 794 N N . PRO A 1 107 ? 56.687 -45.602 26.972 1.00 54.84 107 PRO A N 1
ATOM 795 C CA . PRO A 1 107 ? 57.367 -46.891 26.802 1.00 54.84 107 PRO A CA 1
ATOM 796 C C . PRO A 1 107 ? 56.797 -47.793 25.684 1.00 54.84 107 PRO A C 1
ATOM 798 O O . PRO A 1 107 ? 55.591 -47.898 25.492 1.00 54.84 107 PRO A O 1
ATOM 801 N N . ALA A 1 108 ? 57.739 -48.439 24.981 1.00 47.16 108 ALA A N 1
ATOM 802 C CA . ALA A 1 108 ? 57.755 -49.811 24.443 1.00 47.16 108 ALA A CA 1
ATOM 803 C C . ALA A 1 108 ? 56.424 -50.439 23.955 1.00 47.16 108 ALA A C 1
ATOM 805 O O . ALA A 1 108 ? 55.531 -50.736 24.734 1.00 47.16 108 ALA A O 1
ATOM 806 N N . ALA A 1 109 ? 56.247 -50.639 22.645 1.00 46.19 109 ALA A N 1
ATOM 807 C CA . ALA A 1 109 ? 56.688 -51.825 21.886 1.00 46.19 109 ALA A CA 1
ATOM 808 C C . ALA A 1 109 ? 55.878 -53.111 22.168 1.00 46.19 109 ALA A C 1
ATOM 810 O O . ALA A 1 109 ? 55.949 -53.650 23.268 1.00 46.19 109 ALA A O 1
ATOM 811 N N . GLN A 1 110 ? 55.176 -53.605 21.131 1.00 53.72 110 GLN A N 1
ATOM 812 C CA . GLN A 1 110 ? 55.017 -55.022 20.720 1.00 53.72 110 GLN A CA 1
ATOM 813 C C . GLN A 1 110 ? 54.058 -55.099 19.498 1.00 53.72 110 GLN A C 1
ATOM 815 O O . GLN A 1 110 ? 52.899 -54.718 19.595 1.00 53.72 110 GLN A O 1
ATOM 820 N N . THR A 1 111 ? 54.586 -55.250 18.268 1.00 57.72 111 THR A N 1
ATOM 821 C CA . THR A 1 111 ? 54.672 -56.498 17.449 1.00 57.72 111 THR A CA 1
ATOM 822 C C . THR A 1 111 ? 53.327 -56.958 16.837 1.00 57.72 111 THR A C 1
ATOM 824 O O . THR A 1 111 ? 52.500 -57.481 17.567 1.00 57.72 111 THR A O 1
ATOM 827 N N . VAL A 1 112 ? 53.012 -56.593 15.572 1.00 60.97 112 VAL A N 1
ATOM 828 C CA . VAL A 1 112 ? 53.050 -57.386 14.289 1.00 60.97 112 VAL A CA 1
ATOM 829 C C . VAL A 1 112 ? 52.091 -58.600 14.195 1.00 60.97 112 VAL A C 1
ATOM 831 O O . VAL A 1 112 ? 51.831 -59.208 15.223 1.00 60.97 112 VAL A O 1
ATOM 834 N N . PRO A 1 113 ? 51.729 -59.140 13.000 1.00 60.06 113 PRO A N 1
ATOM 835 C CA . PRO A 1 113 ? 51.403 -58.580 11.665 1.00 60.06 113 PRO A CA 1
ATOM 836 C C . PRO A 1 113 ? 50.114 -59.231 11.049 1.00 60.06 113 PRO A C 1
ATOM 838 O O . PRO A 1 113 ? 49.468 -60.020 11.727 1.00 60.06 113 PRO A O 1
ATOM 841 N N . GLN A 1 114 ? 49.809 -58.970 9.755 1.00 52.75 114 GLN A N 1
ATOM 842 C CA . GLN A 1 114 ? 48.899 -59.682 8.793 1.00 52.75 114 GLN A CA 1
ATOM 843 C C . GLN A 1 114 ? 47.758 -58.777 8.265 1.00 52.75 114 GLN A C 1
ATOM 845 O O . GLN A 1 114 ? 47.118 -58.093 9.047 1.00 52.75 114 GLN A O 1
ATOM 850 N N . THR A 1 115 ? 47.409 -58.682 6.975 1.00 61.03 115 THR A N 1
ATOM 851 C CA . THR A 1 115 ? 47.798 -59.409 5.752 1.00 61.03 115 THR A CA 1
ATOM 852 C C . THR A 1 115 ? 47.432 -58.581 4.516 1.00 61.03 115 THR A C 1
ATOM 854 O O . THR A 1 115 ? 46.498 -57.787 4.535 1.00 61.03 115 THR A O 1
ATOM 857 N N . LYS A 1 116 ? 48.213 -58.794 3.458 1.00 55.47 116 LYS A N 1
ATOM 858 C CA . LYS A 1 116 ? 48.252 -58.134 2.144 1.00 55.47 116 LYS A CA 1
ATOM 859 C C . LYS A 1 116 ? 46.934 -58.234 1.333 1.00 55.47 116 LYS A C 1
ATOM 861 O O . LYS A 1 116 ? 46.223 -59.220 1.505 1.00 55.47 116 LYS A O 1
ATOM 866 N N . PRO A 1 117 ? 46.652 -57.298 0.400 1.00 61.72 117 PRO A N 1
ATOM 867 C CA . PRO A 1 117 ? 45.556 -57.421 -0.563 1.00 61.72 117 PRO A CA 1
ATOM 868 C C . PRO A 1 117 ? 45.997 -58.164 -1.840 1.00 61.72 117 PRO A C 1
ATOM 870 O O . PRO A 1 117 ? 47.072 -57.855 -2.356 1.00 61.72 117 PRO A O 1
ATOM 873 N N . VAL A 1 118 ? 45.179 -59.117 -2.313 1.00 56.41 118 VAL A N 1
ATOM 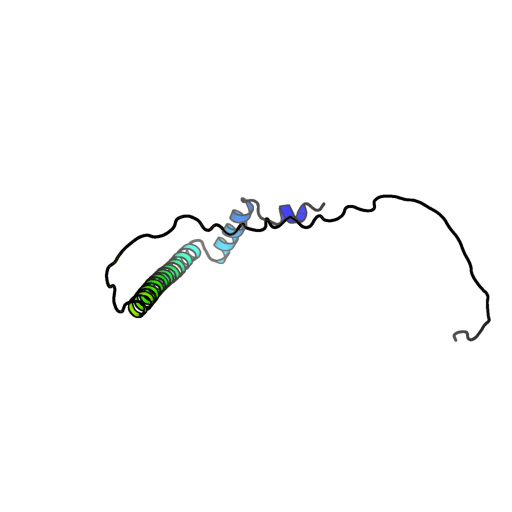874 C CA . VAL A 1 118 ? 44.802 -59.462 -3.712 1.00 56.41 118 VAL A CA 1
ATOM 875 C C . VAL A 1 118 ? 43.674 -60.488 -3.633 1.00 56.41 118 VAL A C 1
ATOM 877 O O . VAL A 1 118 ? 43.856 -61.481 -2.895 1.00 56.41 118 VAL A O 1
#